Protein AF-A0A5N5STA7-F1 (afdb_monomer)

Structure (mmCIF, N/CA/C/O backbone):
data_AF-A0A5N5STA7-F1
#
_entry.id   AF-A0A5N5STA7-F1
#
loop_
_atom_site.group_PDB
_atom_site.id
_atom_site.type_symbol
_atom_site.label_atom_id
_atom_site.label_alt_id
_atom_site.label_comp_id
_atom_site.label_asym_id
_atom_site.label_entity_id
_atom_site.label_seq_id
_atom_site.pdbx_PDB_ins_code
_atom_site.Cartn_x
_atom_site.Cartn_y
_atom_site.Cartn_z
_atom_site.occupancy
_atom_site.B_iso_or_equiv
_atom_site.auth_seq_id
_atom_site.auth_comp_id
_atom_site.auth_asym_id
_atom_site.auth_atom_id
_atom_site.pdbx_PDB_model_num
ATOM 1 N N . GLU A 1 1 ? 12.040 34.850 -4.171 1.00 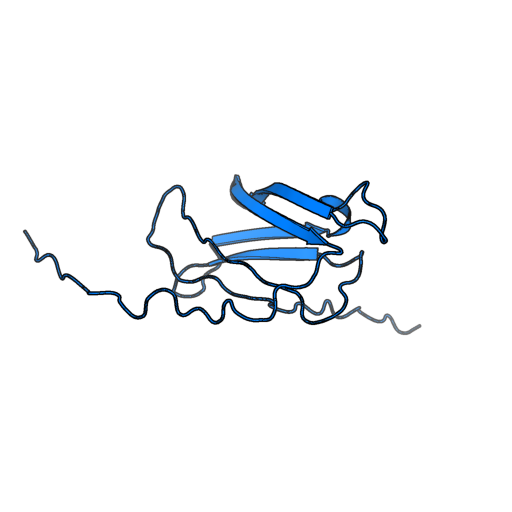35.75 1 GLU A N 1
ATOM 2 C CA . GLU A 1 1 ? 12.127 33.389 -3.965 1.00 35.75 1 GLU A CA 1
ATOM 3 C C . GLU A 1 1 ? 10.839 32.880 -3.330 1.00 35.75 1 GLU A C 1
ATOM 5 O O . GLU A 1 1 ? 10.691 32.894 -2.114 1.00 35.75 1 GLU A O 1
ATOM 10 N N . GLU A 1 2 ? 9.862 32.499 -4.153 1.00 30.30 2 GLU A N 1
ATOM 11 C CA . GLU A 1 2 ? 8.648 31.832 -3.675 1.00 30.30 2 GLU A CA 1
ATOM 12 C C . GLU A 1 2 ? 8.964 30.366 -3.377 1.00 30.30 2 GLU A C 1
ATOM 14 O O . GLU A 1 2 ? 9.299 29.580 -4.264 1.00 30.30 2 GLU A O 1
ATOM 19 N N . ARG A 1 3 ? 8.858 29.990 -2.101 1.00 35.91 3 ARG A N 1
ATOM 20 C CA . ARG A 1 3 ? 8.860 28.590 -1.682 1.00 35.91 3 ARG A CA 1
ATOM 21 C C . ARG A 1 3 ? 7.558 27.959 -2.163 1.00 35.91 3 ARG A C 1
ATOM 23 O O . ARG A 1 3 ? 6.533 28.059 -1.495 1.00 35.91 3 ARG A O 1
ATOM 30 N N . SER A 1 4 ? 7.607 27.289 -3.311 1.00 33.53 4 SER A N 1
ATOM 31 C CA . SER A 1 4 ? 6.575 26.336 -3.713 1.00 33.53 4 SER A CA 1
ATOM 32 C C . SER A 1 4 ? 6.537 25.213 -2.674 1.00 33.53 4 SER A C 1
ATOM 34 O O . SER A 1 4 ? 7.291 24.243 -2.751 1.00 33.53 4 SER A O 1
ATOM 36 N N . CYS A 1 5 ? 5.671 25.362 -1.672 1.00 36.44 5 CYS A N 1
ATOM 37 C CA . CYS A 1 5 ? 5.242 24.277 -0.805 1.00 36.44 5 CYS A CA 1
ATOM 38 C C . CYS A 1 5 ? 4.547 23.254 -1.710 1.00 36.44 5 CYS A C 1
ATOM 40 O O . CYS A 1 5 ? 3.396 23.441 -2.106 1.00 36.44 5 CYS A O 1
ATOM 42 N N . GLY A 1 6 ? 5.294 22.236 -2.144 1.00 37.28 6 GLY A N 1
ATOM 43 C CA . GLY A 1 6 ? 4.780 21.191 -3.015 1.00 37.28 6 GLY A CA 1
ATOM 44 C C . GLY A 1 6 ? 3.575 20.542 -2.347 1.00 37.28 6 GLY A C 1
ATOM 45 O O . GLY A 1 6 ? 3.719 19.841 -1.352 1.00 37.28 6 GLY A O 1
ATOM 46 N N . ARG A 1 7 ? 2.376 20.805 -2.871 1.00 44.59 7 ARG A N 1
ATOM 47 C CA . ARG A 1 7 ? 1.151 20.121 -2.458 1.00 44.59 7 ARG A CA 1
ATOM 48 C C . ARG A 1 7 ? 1.336 18.630 -2.721 1.00 44.59 7 ARG A C 1
ATOM 50 O O . ARG A 1 7 ? 1.226 18.187 -3.865 1.00 44.59 7 ARG A O 1
ATOM 57 N N . THR A 1 8 ? 1.595 17.854 -1.672 1.00 53.66 8 THR A N 1
ATOM 58 C CA . THR A 1 8 ? 1.527 16.394 -1.731 1.00 53.66 8 THR A CA 1
ATOM 59 C C . THR A 1 8 ? 0.093 16.020 -2.089 1.00 53.66 8 THR A C 1
ATOM 61 O O . THR A 1 8 ? -0.814 16.093 -1.262 1.00 53.66 8 THR A O 1
ATOM 64 N N . THR A 1 9 ? -0.144 15.710 -3.361 1.00 64.88 9 THR A N 1
ATOM 65 C CA . THR A 1 9 ? -1.476 15.348 -3.845 1.00 64.88 9 THR A CA 1
ATOM 66 C C . THR A 1 9 ? -1.691 13.876 -3.538 1.00 64.88 9 THR A C 1
ATOM 68 O O . THR A 1 9 ? -1.208 13.005 -4.257 1.00 64.88 9 THR A O 1
ATOM 71 N N . ILE A 1 10 ? -2.389 13.597 -2.441 1.00 66.88 10 ILE A N 1
ATOM 72 C CA . ILE A 1 10 ? -2.780 12.236 -2.073 1.00 66.88 10 ILE A CA 1
ATOM 73 C C . ILE A 1 10 ? -4.033 11.884 -2.875 1.00 66.88 10 ILE A C 1
ATOM 75 O O . ILE A 1 10 ? -5.088 12.496 -2.704 1.00 66.88 10 ILE A O 1
ATOM 79 N N . LYS A 1 11 ? -3.917 10.902 -3.772 1.00 76.81 11 LYS A N 1
ATOM 80 C CA . LYS A 1 11 ? -5.032 10.388 -4.572 1.00 76.81 11 LYS A CA 1
ATOM 81 C C . LYS A 1 11 ? -5.393 8.990 -4.088 1.00 76.81 11 LYS A C 1
ATOM 83 O O . LYS A 1 11 ? -4.592 8.069 -4.198 1.00 76.81 11 LYS A O 1
ATOM 88 N N . THR A 1 12 ? -6.617 8.813 -3.596 1.00 77.62 12 THR A N 1
ATOM 89 C CA . THR A 1 12 ? -7.132 7.477 -3.277 1.00 77.62 12 THR A CA 1
ATOM 90 C C . THR A 1 12 ? -7.383 6.705 -4.569 1.00 77.62 12 THR A C 1
ATOM 92 O O . THR A 1 12 ? -8.255 7.076 -5.354 1.00 77.62 12 THR A O 1
ATOM 95 N N . VAL A 1 13 ? -6.627 5.628 -4.780 1.00 79.75 13 VAL A N 1
ATOM 96 C CA . VAL A 1 13 ? -6.766 4.755 -5.959 1.00 79.75 13 VAL A CA 1
ATOM 97 C C . VAL A 1 13 ? -7.905 3.745 -5.770 1.00 79.75 13 VAL A C 1
ATOM 99 O O . VAL A 1 13 ? -8.602 3.410 -6.724 1.00 79.75 13 VAL A O 1
ATOM 102 N N . GLY A 1 14 ? -8.174 3.320 -4.532 1.00 85.44 14 GLY A N 1
ATOM 103 C CA . GLY A 1 14 ? -9.248 2.380 -4.239 1.00 85.44 14 GLY A CA 1
ATOM 104 C C . GLY A 1 14 ? -9.510 2.180 -2.751 1.00 85.44 14 GLY A C 1
ATOM 105 O O . GLY A 1 14 ? -8.818 2.732 -1.899 1.00 85.44 14 GLY A O 1
ATOM 106 N N . ARG A 1 15 ? -10.564 1.416 -2.450 1.00 90.19 15 ARG A N 1
ATOM 107 C CA . ARG A 1 15 ? -10.930 0.960 -1.104 1.00 90.19 15 ARG A CA 1
ATOM 108 C C . ARG A 1 15 ? -11.398 -0.488 -1.185 1.00 90.19 15 ARG A C 1
ATOM 110 O O . ARG A 1 15 ? -12.112 -0.843 -2.125 1.00 90.19 15 ARG A O 1
ATOM 117 N N . SER A 1 16 ? -10.992 -1.308 -0.222 1.00 89.88 16 SER A N 1
ATOM 118 C CA . SER A 1 16 ? -11.479 -2.681 -0.096 1.00 89.88 16 SER A CA 1
ATOM 119 C C . SER A 1 16 ? -12.908 -2.685 0.456 1.00 89.88 16 SER A C 1
ATOM 121 O O . SER A 1 16 ? -13.469 -1.648 0.833 1.00 89.88 16 SER A O 1
ATOM 123 N N . ARG A 1 17 ? -13.535 -3.861 0.474 1.00 89.38 17 ARG A N 1
ATOM 124 C CA . ARG A 1 17 ? -14.794 -4.050 1.198 1.00 89.38 17 ARG A CA 1
ATOM 125 C C . ARG A 1 17 ? -14.520 -4.176 2.689 1.00 89.38 17 ARG A C 1
ATOM 127 O O . ARG A 1 17 ? -13.417 -4.525 3.098 1.00 89.38 17 ARG A O 1
ATOM 134 N N . LEU A 1 18 ? -15.557 -3.950 3.490 1.00 89.38 18 LEU A N 1
ATOM 135 C CA . LEU A 1 18 ? -15.505 -4.305 4.901 1.00 89.38 18 LEU A CA 1
ATOM 136 C C . LEU A 1 18 ? -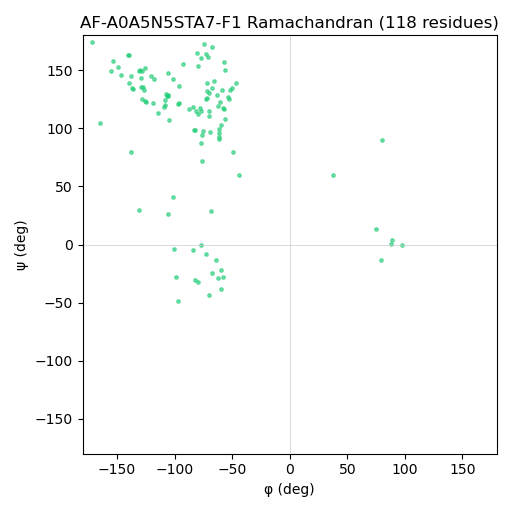15.354 -5.819 5.031 1.00 89.38 18 LEU A C 1
ATOM 138 O O . LEU A 1 18 ? -16.121 -6.584 4.445 1.00 89.38 18 LEU A O 1
ATOM 142 N N . VAL A 1 19 ? -14.362 -6.215 5.813 1.00 88.19 19 VAL A N 1
ATOM 143 C CA . VAL A 1 19 ? -14.095 -7.600 6.186 1.00 88.19 19 VAL A CA 1
ATOM 144 C C . VAL A 1 19 ? -14.517 -7.804 7.642 1.00 88.19 19 VAL A C 1
ATOM 146 O O . VAL A 1 19 ? -14.441 -6.857 8.432 1.00 88.19 19 VAL A O 1
ATOM 149 N N . PRO A 1 20 ? -14.988 -9.003 8.024 1.00 87.25 20 PRO A N 1
ATOM 150 C CA . PRO A 1 20 ? -15.228 -9.327 9.424 1.00 87.25 20 PRO A CA 1
ATOM 151 C C . PRO A 1 20 ? -13.965 -9.127 10.266 1.00 87.25 20 PRO A C 1
ATOM 153 O O . PRO A 1 20 ? -12.848 -9.299 9.776 1.00 87.25 20 PRO A O 1
ATOM 156 N N . SER A 1 21 ? -14.146 -8.794 11.544 1.00 85.06 21 SER A N 1
ATOM 157 C CA . SER A 1 21 ? -13.024 -8.716 12.479 1.00 85.06 21 SER A CA 1
ATOM 158 C C . SER A 1 21 ? -12.343 -10.086 12.578 1.00 85.06 21 SER A C 1
ATOM 160 O O . SER A 1 21 ? -12.992 -11.089 12.870 1.00 85.06 21 SER A O 1
ATOM 162 N N . SER A 1 22 ? -11.048 -10.118 12.278 1.00 87.75 22 SER A N 1
ATOM 163 C CA . SER A 1 22 ? -10.198 -11.307 12.273 1.00 87.75 22 SER A CA 1
ATOM 164 C C . SER A 1 22 ? -8.776 -10.896 12.642 1.00 87.75 22 SER A C 1
ATOM 166 O O . SER A 1 22 ? -8.369 -9.767 12.372 1.00 87.75 22 SER A O 1
ATOM 168 N N . VAL A 1 23 ? -8.011 -11.823 13.220 1.00 84.88 23 VAL A N 1
ATOM 169 C CA . VAL A 1 23 ? -6.571 -11.650 13.481 1.00 84.88 23 VAL A CA 1
ATOM 170 C C . VAL A 1 23 ? -5.744 -11.604 12.192 1.00 84.88 23 VAL A C 1
ATOM 172 O O . VAL A 1 23 ? -4.670 -11.017 12.171 1.00 84.88 23 VAL A O 1
ATOM 175 N N . CYS A 1 24 ? -6.254 -12.199 11.111 1.00 87.62 24 CYS A N 1
ATOM 176 C CA . CYS A 1 24 ? -5.634 -12.207 9.789 1.00 87.62 24 CYS A CA 1
ATOM 177 C C . CYS A 1 24 ? -6.729 -11.979 8.729 1.00 87.62 24 CYS A C 1
ATOM 179 O O . CYS A 1 24 ? -7.288 -12.938 8.190 1.00 87.62 24 CYS A O 1
ATOM 181 N N . PRO A 1 25 ? -7.156 -10.723 8.509 1.00 88.56 25 PRO A N 1
ATOM 182 C CA . PRO A 1 25 ? -8.173 -10.408 7.515 1.00 88.56 25 PRO A CA 1
ATOM 183 C C . PRO A 1 25 ? -7.626 -10.563 6.091 1.00 88.56 25 PRO A C 1
ATOM 185 O O . PRO A 1 25 ? -6.519 -10.125 5.786 1.00 88.56 25 PRO A O 1
ATOM 188 N N . ILE A 1 26 ? -8.443 -11.126 5.201 1.00 88.50 26 ILE A N 1
ATOM 189 C CA . ILE A 1 26 ? -8.129 -11.279 3.776 1.00 88.50 26 ILE A CA 1
ATOM 190 C C . ILE A 1 26 ? -8.992 -10.294 2.984 1.00 88.50 26 ILE A C 1
ATOM 192 O O . ILE A 1 26 ? -10.220 -10.348 3.052 1.00 88.50 26 ILE A O 1
ATOM 196 N N . PHE A 1 27 ? -8.354 -9.383 2.245 1.00 84.56 27 PHE A N 1
ATOM 197 C CA . PHE A 1 27 ? -9.050 -8.327 1.495 1.00 84.56 27 PHE A CA 1
ATOM 198 C C . PHE A 1 27 ? -9.250 -8.639 0.003 1.00 84.56 27 PHE A C 1
ATOM 200 O O . PHE A 1 27 ? -10.205 -8.123 -0.574 1.00 84.56 27 PHE A O 1
ATOM 207 N N . GLU A 1 28 ? -8.370 -9.452 -0.604 1.00 80.94 28 GLU A N 1
ATOM 208 C CA . GLU A 1 28 ? -8.422 -9.907 -2.013 1.00 80.94 28 GLU A CA 1
ATOM 209 C C . GLU A 1 28 ? -8.916 -8.845 -3.012 1.00 80.94 28 GLU A C 1
ATOM 211 O O . GLU A 1 28 ? -9.922 -8.993 -3.713 1.00 80.94 28 GLU A O 1
ATOM 216 N N . CYS A 1 29 ? -8.198 -7.730 -3.070 1.00 83.44 29 CYS A N 1
ATOM 217 C CA . CYS A 1 29 ? -8.548 -6.582 -3.891 1.00 83.44 29 CYS A CA 1
ATOM 218 C C . CYS A 1 29 ? -7.363 -6.119 -4.732 1.00 83.44 29 CYS A C 1
ATOM 220 O O . CYS A 1 29 ? -6.208 -6.259 -4.345 1.00 83.44 29 CYS A O 1
ATOM 222 N N . GLU A 1 30 ? -7.688 -5.555 -5.887 1.00 85.69 30 GLU A N 1
ATOM 223 C CA . GLU A 1 30 ? -6.736 -5.176 -6.920 1.00 85.69 30 GLU A CA 1
ATOM 224 C C . GLU A 1 30 ? -7.136 -3.798 -7.444 1.00 85.69 30 GLU A C 1
ATOM 226 O O . GLU A 1 30 ? -8.323 -3.534 -7.680 1.00 85.69 30 GLU A O 1
ATOM 231 N N . TRP A 1 31 ? -6.155 -2.913 -7.594 1.00 85.56 31 TRP A N 1
ATOM 232 C CA . TRP A 1 31 ? -6.369 -1.560 -8.087 1.00 85.56 31 TRP A CA 1
ATOM 233 C C . TRP A 1 31 ? -5.269 -1.182 -9.063 1.00 85.56 31 TRP A C 1
ATOM 235 O O . TRP A 1 31 ? -4.110 -1.527 -8.862 1.00 85.56 31 TRP A O 1
ATOM 245 N N . ALA A 1 32 ? -5.643 -0.412 -10.078 1.00 83.94 32 ALA A N 1
ATOM 246 C CA . ALA A 1 32 ? -4.716 0.139 -11.048 1.00 83.94 32 ALA A CA 1
ATOM 247 C C . ALA A 1 32 ? -4.741 1.666 -10.987 1.00 83.94 32 ALA A C 1
ATOM 249 O O . ALA A 1 32 ? -5.798 2.288 -10.821 1.00 83.94 32 ALA A O 1
ATOM 250 N N . ALA A 1 33 ? -3.575 2.285 -11.144 1.00 77.19 33 ALA A N 1
ATOM 251 C CA . ALA A 1 33 ? -3.499 3.719 -11.350 1.00 77.19 33 ALA A CA 1
ATOM 252 C C . ALA A 1 33 ? -3.995 4.054 -12.764 1.00 77.19 33 ALA A C 1
ATOM 254 O O . ALA A 1 33 ? -3.512 3.513 -13.751 1.00 77.19 33 ALA A O 1
ATOM 255 N N . ALA A 1 34 ? -4.963 4.965 -12.868 1.00 65.88 34 ALA A N 1
ATOM 256 C CA . ALA A 1 34 ? -5.526 5.382 -14.158 1.00 65.88 34 ALA A CA 1
ATOM 257 C C . ALA A 1 34 ? -4.588 6.279 -14.993 1.00 65.88 34 ALA A C 1
ATOM 259 O O . ALA A 1 34 ? -4.925 6.639 -16.115 1.00 65.88 34 ALA A O 1
ATOM 260 N N . SER A 1 35 ? -3.466 6.710 -14.422 1.00 72.00 35 SER A N 1
ATOM 261 C CA . SER A 1 35 ? -2.502 7.623 -15.035 1.00 72.00 35 SER A CA 1
ATOM 262 C C . SER A 1 35 ? -1.089 7.172 -14.704 1.00 72.00 35 SER A C 1
ATOM 264 O O . SER A 1 35 ? -0.893 6.439 -13.733 1.00 72.00 35 SER A O 1
ATOM 266 N N . GLU A 1 36 ? -0.116 7.683 -15.455 1.00 75.69 36 GLU A N 1
ATOM 267 C CA . GLU A 1 36 ? 1.299 7.494 -15.149 1.00 75.69 36 GLU A CA 1
ATOM 268 C C . GLU A 1 36 ? 1.598 7.851 -13.688 1.00 75.69 36 GLU A C 1
ATOM 270 O O . GLU A 1 36 ? 1.134 8.867 -13.156 1.00 75.69 36 GLU A O 1
ATOM 275 N N . VAL A 1 37 ? 2.363 6.982 -13.033 1.00 80.06 37 VAL A N 1
ATOM 276 C CA . VAL A 1 37 ? 2.775 7.153 -11.644 1.00 80.06 37 VAL A CA 1
ATOM 277 C C . VAL A 1 37 ? 4.248 7.537 -11.625 1.00 80.06 37 VAL A C 1
ATOM 279 O O . VAL A 1 37 ? 5.088 6.876 -12.229 1.00 80.06 37 VAL A O 1
ATOM 282 N N . SER A 1 38 ? 4.573 8.627 -10.931 1.00 84.00 38 SER A N 1
ATOM 283 C CA . SER A 1 38 ? 5.960 9.068 -10.775 1.00 84.00 38 SER A CA 1
ATOM 284 C C . SER A 1 38 ? 6.767 8.058 -9.958 1.00 84.00 38 SER A C 1
ATOM 286 O O . SER A 1 38 ? 6.299 7.596 -8.921 1.00 84.00 38 SER A O 1
ATOM 288 N N . ALA A 1 39 ? 8.023 7.805 -10.337 1.00 80.50 39 ALA A N 1
ATOM 289 C CA . ALA A 1 39 ? 8.947 6.979 -9.549 1.00 80.50 39 ALA A CA 1
ATOM 290 C C . ALA A 1 39 ? 9.195 7.531 -8.127 1.00 80.50 39 ALA A C 1
ATOM 292 O O . ALA A 1 39 ? 9.573 6.792 -7.222 1.00 80.50 39 ALA A O 1
ATOM 293 N N . LYS A 1 40 ? 8.955 8.835 -7.916 1.00 85.25 40 LYS A N 1
ATOM 294 C CA . LYS A 1 40 ? 9.033 9.493 -6.600 1.00 85.25 40 LYS A CA 1
ATOM 295 C C . LYS A 1 40 ? 7.752 9.345 -5.769 1.00 85.25 40 LYS A C 1
ATOM 297 O O . LYS A 1 40 ? 7.707 9.841 -4.646 1.00 85.25 40 LYS A O 1
ATOM 302 N N . ALA A 1 41 ? 6.697 8.746 -6.321 1.00 87.19 41 ALA A N 1
ATOM 303 C CA . ALA A 1 41 ? 5.447 8.556 -5.604 1.00 87.19 41 ALA A CA 1
ATOM 304 C C . ALA A 1 41 ? 5.575 7.467 -4.530 1.00 87.19 41 ALA A C 1
ATOM 306 O O . ALA A 1 41 ? 6.517 6.669 -4.504 1.00 87.19 41 ALA A O 1
ATOM 307 N N . GLN A 1 42 ? 4.603 7.460 -3.625 1.00 90.94 42 GLN A N 1
ATOM 308 C CA . GLN A 1 42 ? 4.508 6.507 -2.530 1.00 90.94 42 GLN A CA 1
ATOM 309 C C . GLN A 1 42 ? 3.110 5.891 -2.526 1.00 90.94 42 GLN A C 1
ATOM 311 O O . GLN A 1 42 ? 2.122 6.571 -2.816 1.00 90.94 42 GLN A O 1
ATOM 316 N N . ILE A 1 43 ? 3.031 4.609 -2.189 1.00 90.44 43 ILE A N 1
ATOM 317 C CA . ILE A 1 43 ? 1.784 3.907 -1.915 1.00 90.44 43 ILE A CA 1
ATOM 318 C C . ILE A 1 43 ? 1.472 4.101 -0.438 1.00 90.44 43 ILE A C 1
ATOM 320 O O . ILE A 1 43 ? 2.219 3.642 0.422 1.00 90.44 43 ILE A O 1
ATOM 324 N N . VAL A 1 44 ? 0.359 4.767 -0.149 1.00 92.38 44 VAL A N 1
ATOM 325 C CA . VAL A 1 44 ? -0.146 4.908 1.218 1.00 92.38 44 VAL A CA 1
ATOM 326 C C . VAL A 1 44 ? -1.209 3.842 1.445 1.00 92.38 44 VAL A C 1
ATOM 328 O O . VAL A 1 44 ? -2.212 3.804 0.729 1.00 92.38 44 VAL A O 1
ATOM 331 N N . LEU A 1 45 ? -0.989 2.980 2.434 1.00 92.19 45 LEU A N 1
ATOM 332 C CA . LEU A 1 45 ? -1.952 1.971 2.863 1.00 92.19 45 LEU A CA 1
ATOM 333 C C . LEU A 1 45 ? -2.526 2.395 4.210 1.00 92.19 45 LEU A C 1
ATOM 335 O O . LEU A 1 45 ? -1.783 2.698 5.139 1.00 92.19 45 LEU A O 1
ATOM 339 N N . GLU A 1 46 ? -3.850 2.392 4.314 1.00 92.94 46 GLU A N 1
ATOM 340 C CA . GLU A 1 46 ? -4.567 2.714 5.543 1.00 92.94 46 GLU A CA 1
ATOM 341 C C . GLU A 1 46 ? -5.568 1.605 5.859 1.00 92.94 46 GLU A C 1
ATOM 343 O O . GLU A 1 46 ? -6.444 1.285 5.051 1.00 92.94 46 GLU A O 1
ATOM 348 N N . VAL A 1 47 ? -5.473 1.054 7.065 1.00 91.25 47 VAL A N 1
ATOM 349 C CA . VAL A 1 47 ? -6.476 0.158 7.632 1.00 91.25 47 VAL A CA 1
ATOM 350 C C . VAL A 1 47 ? -7.392 0.994 8.508 1.00 91.25 47 VAL A C 1
ATOM 352 O O . VAL A 1 47 ? -6.944 1.653 9.447 1.00 91.25 47 VAL A O 1
ATOM 355 N N . ARG A 1 48 ? -8.686 0.979 8.192 1.00 92.62 48 ARG A N 1
ATOM 356 C CA . ARG A 1 48 ? -9.697 1.773 8.890 1.00 92.62 48 ARG A CA 1
ATOM 357 C C . ARG A 1 48 ? -10.846 0.907 9.391 1.00 92.62 48 ARG A C 1
ATOM 359 O O . ARG A 1 48 ? -11.175 -0.111 8.783 1.00 92.62 48 ARG A O 1
ATOM 366 N N . THR A 1 49 ? -11.486 1.343 10.471 1.00 90.81 49 THR A N 1
ATOM 367 C CA . THR A 1 49 ? -12.753 0.776 10.950 1.00 90.81 49 THR A CA 1
ATOM 368 C C . THR A 1 49 ? -13.893 1.069 9.962 1.00 90.81 49 THR A C 1
ATOM 370 O O . THR A 1 49 ? -13.767 1.896 9.053 1.00 90.81 49 THR A O 1
ATOM 373 N N . SER A 1 50 ? -15.058 0.441 10.155 1.00 89.94 50 SER A N 1
ATOM 374 C CA . SER A 1 50 ? -16.269 0.769 9.384 1.00 89.94 50 SER A CA 1
ATOM 375 C C . SER A 1 50 ? -16.743 2.214 9.595 1.00 89.94 50 SER A C 1
ATOM 377 O O . SER A 1 50 ? -17.295 2.815 8.670 1.00 89.94 50 SER A O 1
ATOM 379 N N . SER A 1 51 ? -16.469 2.794 10.768 1.00 92.38 51 SER A N 1
ATOM 380 C CA . SER A 1 51 ? -16.664 4.214 11.092 1.00 92.38 51 SER A CA 1
ATOM 381 C C . SER A 1 51 ? -15.586 5.136 10.508 1.00 92.38 51 SER A C 1
ATOM 383 O O . SER A 1 51 ? -15.722 6.351 10.607 1.00 92.38 51 SER A O 1
ATOM 385 N N . ARG A 1 52 ? -14.597 4.580 9.789 1.00 88.75 52 ARG A N 1
ATOM 386 C CA . ARG A 1 52 ? -13.468 5.260 9.124 1.00 88.75 52 ARG A CA 1
ATOM 387 C C . ARG A 1 52 ? -12.354 5.742 10.051 1.00 88.75 52 ARG A C 1
ATOM 389 O O . ARG A 1 52 ? -11.477 6.478 9.590 1.00 88.75 52 ARG A O 1
ATOM 396 N N . ASP A 1 53 ? -12.339 5.296 11.296 1.00 92.38 53 ASP A N 1
ATOM 397 C CA . ASP A 1 53 ? -11.242 5.575 12.220 1.00 92.38 53 ASP A CA 1
ATOM 398 C C . ASP A 1 53 ? -9.985 4.846 11.747 1.00 92.38 53 ASP A C 1
ATOM 400 O O . ASP A 1 53 ? -10.055 3.685 11.339 1.00 92.38 53 ASP A O 1
ATOM 404 N N . LEU A 1 54 ? -8.847 5.539 11.749 1.00 91.69 54 LEU A N 1
ATOM 405 C CA . LEU A 1 54 ? -7.569 4.957 11.351 1.00 91.69 54 LEU A CA 1
ATOM 406 C C . LEU A 1 54 ? -7.081 4.000 12.440 1.00 91.69 54 LEU A C 1
ATOM 408 O O . LEU A 1 54 ? -6.965 4.390 13.597 1.00 91.69 54 LEU A O 1
ATOM 412 N N . ILE A 1 55 ? -6.806 2.757 12.054 1.00 91.19 55 ILE A N 1
ATOM 413 C CA . ILE A 1 55 ? -6.270 1.717 12.940 1.00 91.19 55 ILE A CA 1
ATOM 414 C C . ILE A 1 55 ? -4.756 1.631 12.772 1.00 91.19 55 ILE A C 1
ATOM 416 O O . ILE A 1 55 ? -4.025 1.595 13.754 1.00 91.19 55 ILE A O 1
ATOM 420 N N . ALA A 1 56 ? -4.301 1.574 11.521 1.00 91.50 56 ALA A N 1
ATOM 421 C CA . ALA A 1 56 ? -2.896 1.436 11.175 1.00 91.50 56 ALA A CA 1
ATOM 422 C C . ALA A 1 56 ? -2.648 1.994 9.770 1.00 91.50 56 ALA A C 1
ATOM 424 O O . ALA A 1 56 ? -3.523 1.912 8.901 1.00 91.50 56 ALA A O 1
ATOM 425 N N . SER A 1 57 ? -1.456 2.527 9.534 1.00 93.94 57 SER A N 1
ATOM 426 C CA . SER A 1 57 ? -1.041 3.041 8.228 1.00 93.94 57 SER A CA 1
ATOM 427 C C . SER A 1 57 ? 0.407 2.709 7.917 1.00 93.94 57 SER A C 1
ATOM 429 O O . SER A 1 57 ? 1.185 2.356 8.798 1.00 93.94 57 SER A O 1
ATOM 431 N N . THR A 1 58 ? 0.767 2.812 6.644 1.00 94.25 58 THR A N 1
ATOM 432 C CA . THR A 1 58 ? 2.159 2.844 6.196 1.00 94.25 58 THR A CA 1
ATOM 433 C C . THR A 1 58 ? 2.259 3.596 4.874 1.00 94.25 58 THR A C 1
ATOM 435 O O . THR A 1 58 ? 1.274 3.713 4.137 1.00 94.25 58 THR A O 1
ATOM 438 N N . SER A 1 59 ? 3.452 4.099 4.568 1.00 93.88 59 SER A N 1
ATOM 439 C CA . SER A 1 59 ? 3.774 4.702 3.276 1.00 93.88 59 SER A CA 1
ATOM 440 C C . SER A 1 59 ? 4.984 3.997 2.683 1.00 93.88 59 SER A C 1
ATOM 442 O O . SER A 1 59 ? 6.049 3.962 3.297 1.00 93.88 59 SER A O 1
ATOM 444 N N . VAL A 1 60 ? 4.822 3.445 1.483 1.00 91.44 60 VAL A N 1
ATOM 445 C CA . VAL A 1 60 ? 5.857 2.681 0.787 1.00 91.44 60 VAL A CA 1
ATOM 446 C C . VAL A 1 60 ? 6.274 3.422 -0.481 1.00 91.44 60 VAL A C 1
ATOM 448 O O . VAL A 1 60 ? 5.474 3.542 -1.411 1.00 91.44 60 VAL A O 1
ATOM 451 N N . PRO A 1 61 ? 7.510 3.933 -0.568 1.00 91.56 61 PRO A N 1
ATOM 452 C CA . PRO A 1 61 ? 8.039 4.497 -1.802 1.00 91.56 61 PRO A CA 1
ATOM 453 C C . PRO A 1 61 ? 8.034 3.478 -2.945 1.00 91.56 61 PRO A C 1
ATOM 455 O O . PRO A 1 61 ? 8.528 2.365 -2.791 1.00 91.56 61 PRO A O 1
ATOM 458 N N . ILE A 1 62 ? 7.549 3.880 -4.122 1.00 87.56 62 ILE A N 1
ATOM 459 C CA . ILE A 1 62 ? 7.512 3.001 -5.304 1.00 87.56 62 ILE A CA 1
ATOM 460 C C . ILE A 1 62 ? 8.915 2.529 -5.686 1.00 87.56 62 ILE A C 1
ATOM 462 O O . ILE A 1 62 ? 9.107 1.359 -6.002 1.00 87.56 62 ILE A O 1
ATOM 466 N N . VAL A 1 63 ? 9.909 3.413 -5.571 1.00 88.19 63 VAL A N 1
ATOM 467 C CA . VAL A 1 63 ? 11.319 3.077 -5.814 1.00 88.19 63 VAL A CA 1
ATOM 468 C C . VAL A 1 63 ? 11.835 1.935 -4.930 1.00 88.19 63 VAL A C 1
ATOM 470 O O . VAL A 1 63 ? 12.741 1.228 -5.345 1.00 88.19 63 VAL A O 1
ATOM 473 N N . GLN A 1 64 ? 11.274 1.733 -3.732 1.00 87.94 64 GLN A N 1
ATOM 474 C CA . GLN A 1 64 ? 11.665 0.622 -2.857 1.00 87.94 64 GLN A CA 1
ATOM 475 C C . GLN A 1 64 ? 11.008 -0.696 -3.272 1.00 87.94 64 GLN A C 1
ATOM 477 O O . GLN A 1 64 ? 11.616 -1.746 -3.102 1.00 87.94 64 GLN A O 1
ATOM 482 N N . LEU A 1 65 ? 9.788 -0.644 -3.813 1.00 85.12 65 LEU A N 1
ATOM 483 C CA . LEU A 1 65 ? 9.069 -1.835 -4.269 1.00 85.12 65 LEU A CA 1
ATOM 484 C C . LEU A 1 65 ? 9.706 -2.432 -5.519 1.00 85.12 65 LEU A C 1
ATOM 486 O O . LEU A 1 65 ? 9.889 -3.639 -5.586 1.00 85.12 65 LEU A O 1
ATOM 490 N N . PHE A 1 66 ? 10.081 -1.581 -6.471 1.00 84.81 66 PHE A N 1
ATOM 491 C CA . PHE A 1 66 ? 10.638 -2.001 -7.758 1.00 84.81 66 PHE A CA 1
ATOM 492 C C . PHE A 1 66 ? 12.148 -1.754 -7.852 1.00 84.81 66 PHE A C 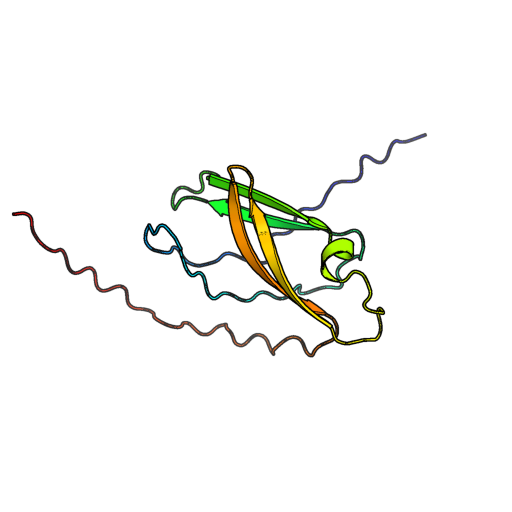1
ATOM 494 O O . PHE A 1 66 ? 12.689 -1.552 -8.938 1.00 84.81 66 PHE A O 1
ATOM 501 N N . HIS A 1 67 ? 12.847 -1.731 -6.714 1.00 81.62 67 HIS A N 1
ATOM 502 C CA . HIS A 1 67 ? 14.292 -1.543 -6.709 1.00 81.62 67 HIS A CA 1
ATOM 503 C C . HIS A 1 67 ? 14.979 -2.694 -7.460 1.00 81.62 67 HIS A C 1
ATOM 505 O O . HIS A 1 67 ? 14.882 -3.846 -7.045 1.00 81.62 67 HIS A O 1
ATOM 511 N N . GLY A 1 68 ? 15.702 -2.371 -8.534 1.00 73.25 68 GLY A N 1
ATOM 512 C CA . GLY A 1 68 ? 16.410 -3.353 -9.361 1.00 73.25 68 GLY A CA 1
ATOM 513 C C . GLY A 1 68 ? 15.667 -3.797 -10.623 1.00 73.25 68 GLY A C 1
ATOM 514 O O . GLY A 1 68 ? 16.239 -4.571 -11.379 1.00 73.25 68 GLY A O 1
ATOM 515 N N . PHE A 1 69 ? 14.457 -3.290 -10.873 1.00 70.44 69 PHE A N 1
ATOM 516 C CA . PHE A 1 69 ? 13.769 -3.452 -12.156 1.00 70.44 69 PHE A CA 1
ATOM 517 C C . PHE A 1 69 ? 14.006 -2.225 -13.043 1.00 70.44 69 PHE A C 1
ATOM 519 O O . PHE A 1 69 ? 13.944 -1.083 -12.569 1.00 70.44 69 PHE A O 1
ATOM 526 N N . GLU A 1 70 ? 14.280 -2.444 -14.330 1.00 67.19 70 GLU A N 1
ATOM 527 C CA . GLU A 1 70 ? 14.393 -1.355 -15.299 1.00 67.19 70 GLU A CA 1
ATOM 528 C C . GLU A 1 70 ? 13.008 -0.870 -15.753 1.00 67.19 70 GLU A C 1
ATOM 530 O O . GLU A 1 70 ? 12.023 -1.602 -15.742 1.00 67.19 70 GLU A O 1
ATOM 535 N N . LYS A 1 71 ? 12.912 0.400 -16.168 1.00 64.38 71 LYS A N 1
ATOM 536 C CA . LYS A 1 71 ? 11.633 1.043 -16.538 1.00 64.38 71 LYS A CA 1
ATOM 537 C C . LYS A 1 71 ? 10.961 0.405 -17.769 1.00 64.38 71 LYS A C 1
ATOM 539 O O . LYS A 1 71 ? 9.802 0.702 -18.043 1.00 64.38 71 LYS A O 1
ATOM 544 N N . GLU A 1 72 ? 11.683 -0.420 -18.514 1.00 62.19 72 GLU A N 1
ATOM 545 C CA . GLU A 1 72 ? 11.209 -1.089 -19.730 1.00 62.19 72 GLU A CA 1
ATOM 546 C C . GLU A 1 72 ? 10.816 -2.555 -19.487 1.00 62.19 72 GLU A C 1
ATOM 548 O O . GLU A 1 72 ? 10.293 -3.201 -20.392 1.00 62.19 72 GLU A O 1
ATOM 553 N N . GLU A 1 73 ? 11.011 -3.068 -18.269 1.00 70.56 73 GLU A N 1
ATOM 554 C CA . GLU A 1 73 ? 10.700 -4.450 -17.911 1.00 70.56 73 GLU A CA 1
ATOM 555 C C . GLU A 1 73 ? 9.375 -4.551 -17.148 1.00 70.56 73 GLU A C 1
ATOM 557 O O . GLU A 1 73 ? 9.035 -3.710 -16.311 1.00 70.56 73 GLU A O 1
ATOM 562 N N . GLU A 1 74 ? 8.615 -5.610 -17.429 1.00 78.94 74 GLU A N 1
ATOM 563 C CA . GLU A 1 74 ? 7.487 -5.996 -16.590 1.00 78.94 74 GLU A CA 1
ATOM 564 C C . GLU A 1 74 ? 8.015 -6.533 -15.255 1.00 78.94 74 GLU A C 1
ATOM 566 O O . GLU A 1 74 ? 8.898 -7.390 -15.217 1.00 78.94 74 GLU A O 1
ATOM 571 N N . ALA A 1 75 ? 7.468 -6.030 -14.152 1.00 80.88 75 ALA A N 1
ATOM 572 C CA . ALA A 1 75 ? 7.868 -6.422 -12.809 1.00 80.88 75 ALA A CA 1
ATOM 573 C C . ALA A 1 75 ? 6.638 -6.807 -11.994 1.00 80.88 75 ALA A C 1
ATOM 575 O O . ALA A 1 75 ? 5.651 -6.075 -12.000 1.00 80.88 75 ALA A O 1
ATOM 576 N N . ASP A 1 76 ? 6.722 -7.912 -11.257 1.00 85.38 76 ASP A N 1
ATOM 577 C CA . ASP A 1 76 ? 5.733 -8.334 -10.264 1.00 85.38 76 ASP A CA 1
ATOM 578 C C . ASP A 1 76 ? 6.457 -8.561 -8.936 1.00 85.38 76 ASP A C 1
ATOM 580 O O . ASP A 1 76 ? 7.440 -9.304 -8.865 1.00 85.38 76 ASP A O 1
ATOM 584 N N . VAL A 1 77 ? 6.010 -7.869 -7.890 1.00 86.88 77 VAL A N 1
ATOM 585 C CA . VAL A 1 77 ? 6.599 -7.950 -6.556 1.00 86.88 77 VAL A CA 1
ATOM 586 C C . VAL A 1 77 ? 5.537 -8.281 -5.524 1.00 86.88 77 VAL A C 1
ATOM 588 O O . VAL A 1 77 ? 4.483 -7.651 -5.456 1.00 86.88 77 VAL A O 1
ATOM 591 N N . GLU A 1 78 ? 5.852 -9.242 -4.663 1.00 90.19 78 GLU A N 1
ATOM 592 C CA . GLU A 1 78 ? 5.063 -9.601 -3.491 1.00 90.19 78 GLU A CA 1
ATOM 593 C C . GLU A 1 78 ? 5.914 -9.375 -2.239 1.00 90.19 78 GLU A C 1
ATOM 595 O O . GLU A 1 78 ? 6.999 -9.942 -2.110 1.00 90.19 78 GLU A O 1
ATOM 600 N N . ASN A 1 79 ? 5.444 -8.533 -1.316 1.00 87.94 79 ASN A N 1
ATOM 601 C CA . ASN A 1 79 ? 6.197 -8.222 -0.105 1.00 87.94 79 ASN A CA 1
ATOM 602 C C . ASN A 1 79 ? 5.292 -7.974 1.109 1.00 87.94 79 ASN A C 1
ATOM 604 O O . ASN A 1 79 ? 4.203 -7.407 0.995 1.00 87.94 79 ASN A O 1
ATOM 608 N N . TRP A 1 80 ? 5.769 -8.368 2.289 1.00 92.62 80 TRP A N 1
ATOM 609 C CA . TRP A 1 80 ? 5.135 -8.039 3.562 1.00 92.62 80 TRP A CA 1
ATOM 610 C C . TRP A 1 80 ? 5.591 -6.659 4.019 1.00 92.62 80 TRP A C 1
ATOM 612 O O . TRP A 1 80 ? 6.769 -6.424 4.278 1.00 92.62 80 TRP A O 1
ATOM 622 N N . VAL A 1 81 ? 4.639 -5.741 4.147 1.00 92.69 81 VAL A N 1
ATOM 623 C CA . VAL A 1 81 ? 4.895 -4.370 4.580 1.00 92.69 81 VAL A CA 1
ATOM 624 C C . VAL A 1 81 ? 4.416 -4.198 6.011 1.00 92.69 81 VAL A C 1
ATOM 626 O O . VAL A 1 81 ? 3.261 -4.483 6.331 1.00 92.69 81 VAL A O 1
ATOM 629 N N . SER A 1 82 ? 5.296 -3.694 6.871 1.00 94.25 82 SER A N 1
ATOM 630 C CA . SER A 1 82 ? 4.941 -3.341 8.242 1.00 94.25 82 SER A CA 1
ATOM 631 C C . SER A 1 82 ? 4.075 -2.082 8.279 1.00 94.25 82 SER A C 1
ATOM 633 O O . SER A 1 82 ? 4.388 -1.060 7.662 1.00 94.25 82 SER A O 1
ATOM 635 N N . LEU A 1 83 ? 2.987 -2.169 9.035 1.00 92.25 83 LEU A N 1
ATOM 636 C CA . LEU A 1 83 ? 2.127 -1.058 9.396 1.00 92.25 83 LEU A CA 1
ATOM 637 C C . LEU A 1 83 ? 2.575 -0.465 10.733 1.00 92.25 83 LEU A C 1
ATOM 639 O O . LEU A 1 83 ? 3.153 -1.147 11.587 1.00 92.25 83 LEU A O 1
ATOM 643 N N . GLU A 1 84 ? 2.251 0.805 10.943 1.00 90.12 84 GLU A N 1
ATOM 644 C CA . GLU A 1 84 ? 2.298 1.417 12.266 1.00 90.12 84 GLU A CA 1
ATOM 645 C C . GLU A 1 84 ? 1.512 0.555 13.268 1.00 90.12 84 GLU A C 1
ATOM 647 O O . GLU A 1 84 ? 0.411 0.085 12.980 1.00 90.12 84 GLU A O 1
ATOM 652 N N . GLY A 1 85 ? 2.100 0.299 14.439 1.00 83.38 85 GLY A N 1
ATOM 653 C CA . GLY A 1 85 ? 1.512 -0.588 15.449 1.00 83.38 85 GLY A CA 1
ATOM 654 C C . GLY A 1 85 ? 1.888 -2.071 15.324 1.00 83.38 85 GLY A C 1
ATOM 655 O O . GLY A 1 85 ? 1.408 -2.877 16.115 1.00 83.38 85 GLY A O 1
ATOM 656 N N . GLY A 1 86 ? 2.765 -2.445 14.384 1.00 85.56 86 GLY A N 1
ATOM 657 C CA . GLY A 1 86 ? 3.391 -3.776 14.338 1.00 85.56 86 GLY A CA 1
ATOM 658 C C . GLY A 1 86 ? 2.608 -4.847 13.576 1.00 85.56 86 GLY A C 1
ATOM 659 O O . GLY A 1 86 ? 3.073 -5.980 13.471 1.00 85.56 86 GLY A O 1
ATOM 660 N N . ALA A 1 87 ? 1.451 -4.501 13.009 1.00 89.81 87 ALA A N 1
ATOM 661 C CA . ALA A 1 87 ? 0.764 -5.352 12.042 1.00 89.81 87 ALA A CA 1
ATOM 662 C C . ALA A 1 87 ? 1.525 -5.388 10.706 1.00 89.81 8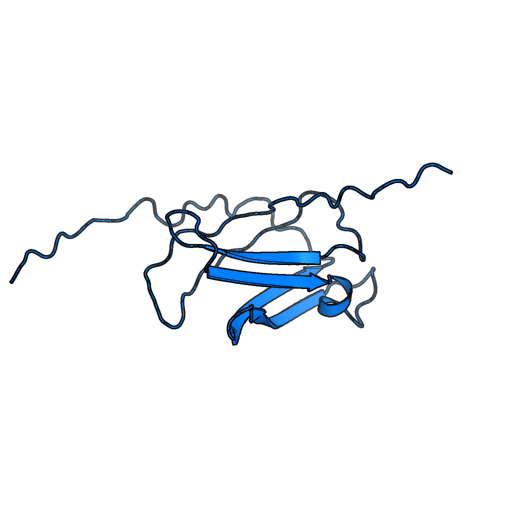7 ALA A C 1
ATOM 664 O O . ALA A 1 87 ? 2.329 -4.504 10.410 1.00 89.81 87 ALA A O 1
ATOM 665 N N . GLN A 1 88 ? 1.249 -6.389 9.875 1.00 93.38 88 GLN A N 1
ATOM 666 C CA . GLN A 1 88 ? 1.819 -6.498 8.533 1.00 93.38 88 GLN A CA 1
ATOM 667 C C . GLN A 1 88 ? 0.716 -6.718 7.500 1.00 93.38 88 GLN A C 1
ATOM 669 O O . GLN A 1 88 ? -0.312 -7.328 7.795 1.00 93.38 88 GLN A O 1
ATOM 674 N N . ILE A 1 89 ? 0.939 -6.223 6.285 1.00 92.06 89 ILE A N 1
ATOM 675 C CA . ILE A 1 89 ? 0.054 -6.430 5.142 1.00 92.06 89 ILE A CA 1
ATOM 676 C C . ILE A 1 89 ? 0.851 -6.968 3.958 1.00 92.06 89 ILE A C 1
ATOM 678 O O . ILE A 1 89 ? 1.939 -6.480 3.659 1.00 92.06 89 ILE A O 1
ATOM 682 N N . LEU A 1 90 ? 0.305 -7.980 3.289 1.00 92.56 90 LEU A N 1
ATOM 683 C CA . LEU A 1 90 ? 0.868 -8.492 2.048 1.00 92.56 90 LEU A CA 1
ATOM 684 C C . LEU A 1 90 ? 0.483 -7.552 0.904 1.00 92.56 90 LEU A C 1
ATOM 686 O O . LEU A 1 90 ? -0.702 -7.378 0.612 1.00 92.56 90 LEU A O 1
ATOM 690 N N . LEU A 1 91 ? 1.481 -6.950 0.266 1.00 91.06 91 LEU A N 1
ATOM 691 C CA . LEU A 1 91 ? 1.319 -6.090 -0.897 1.00 91.06 91 LEU A CA 1
ATOM 692 C C . LEU A 1 91 ? 1.852 -6.811 -2.134 1.00 91.06 91 LEU A C 1
ATOM 694 O O . LEU A 1 91 ? 3.017 -7.198 -2.169 1.00 91.06 91 LEU A O 1
ATOM 698 N N . ARG A 1 92 ? 0.996 -6.940 -3.150 1.00 91.06 92 ARG A N 1
ATOM 699 C CA . ARG A 1 92 ? 1.383 -7.323 -4.511 1.00 91.06 92 ARG A CA 1
ATOM 700 C C . ARG A 1 92 ? 1.329 -6.091 -5.399 1.00 91.06 92 ARG A C 1
ATOM 702 O O . ARG A 1 92 ? 0.317 -5.387 -5.381 1.00 91.06 92 ARG A O 1
ATOM 709 N N . ALA A 1 93 ? 2.394 -5.814 -6.135 1.00 88.50 93 ALA A N 1
ATOM 710 C CA . ALA A 1 93 ? 2.467 -4.673 -7.033 1.00 88.50 93 ALA A CA 1
ATOM 711 C C . ALA A 1 93 ? 3.099 -5.087 -8.361 1.00 88.50 93 ALA A C 1
ATOM 713 O O . ALA A 1 93 ? 4.140 -5.732 -8.378 1.00 88.50 93 ALA A O 1
ATOM 714 N N . GLN A 1 94 ? 2.477 -4.666 -9.460 1.00 87.50 94 GLN A N 1
ATOM 715 C CA . GLN A 1 94 ? 2.936 -4.956 -10.813 1.00 87.50 94 GLN A CA 1
ATOM 716 C C . GLN A 1 94 ? 3.215 -3.652 -11.573 1.00 87.50 94 GLN A C 1
ATOM 718 O O . GLN A 1 94 ? 2.509 -2.653 -11.392 1.00 87.50 94 GLN A O 1
ATOM 723 N N . PHE A 1 95 ? 4.232 -3.665 -12.427 1.00 81.75 9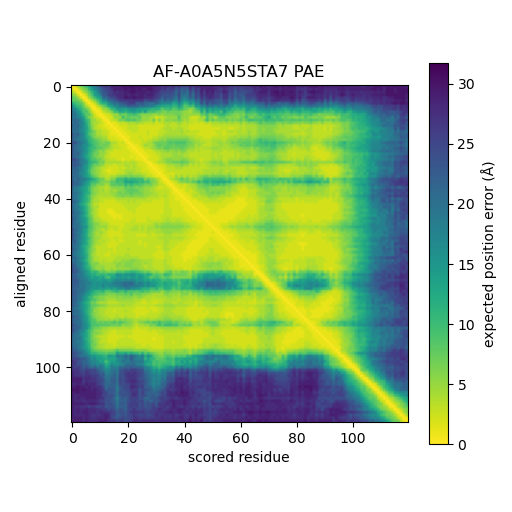5 PHE A N 1
ATOM 724 C CA . PHE A 1 95 ? 4.614 -2.585 -13.336 1.00 81.75 95 PHE A CA 1
ATOM 725 C C . PHE A 1 95 ? 4.825 -3.145 -14.752 1.00 81.75 95 PHE A C 1
ATOM 727 O O . PHE A 1 95 ? 5.210 -4.297 -14.896 1.00 81.75 95 PHE A O 1
ATOM 734 N N . GLY A 1 96 ? 4.561 -2.349 -15.795 1.00 72.00 96 GLY A N 1
ATOM 735 C CA . GLY A 1 96 ? 4.872 -2.694 -17.194 1.00 72.00 96 GLY A CA 1
ATOM 736 C C . GLY A 1 96 ? 3.906 -3.658 -17.904 1.00 72.00 96 GLY A C 1
ATOM 737 O O . GLY A 1 96 ? 3.944 -3.737 -19.127 1.00 72.00 96 GLY A O 1
ATOM 738 N N . GLY A 1 97 ? 3.012 -4.336 -17.178 1.00 66.06 97 GLY A N 1
ATOM 739 C CA . GLY A 1 97 ? 2.011 -5.243 -17.755 1.00 66.06 97 GLY A CA 1
ATOM 740 C C . GLY A 1 97 ? 0.769 -4.539 -18.321 1.00 66.06 97 GLY A C 1
ATOM 741 O O . GLY A 1 97 ? 0.483 -3.376 -18.012 1.00 66.06 97 GLY A O 1
ATOM 742 N N . GLU A 1 98 ? -0.015 -5.259 -19.131 1.00 58.28 98 GLU A N 1
ATOM 743 C CA . GLU A 1 98 ? -1.339 -4.791 -19.552 1.00 58.28 98 GLU A CA 1
ATOM 744 C C . GLU A 1 98 ? -2.203 -4.540 -18.313 1.00 58.28 98 GLU A C 1
ATOM 746 O O . GLU A 1 98 ? -2.506 -5.457 -17.550 1.00 58.28 98 GLU A O 1
ATOM 751 N N . CYS A 1 99 ? -2.621 -3.287 -18.112 1.00 56.19 99 CYS A N 1
ATOM 752 C CA . CYS A 1 99 ? -3.607 -2.969 -17.088 1.00 56.19 99 CYS A CA 1
ATOM 753 C C . CYS A 1 99 ? -4.857 -3.810 -17.383 1.00 56.19 99 CYS A C 1
ATOM 755 O O . CYS A 1 99 ? -5.445 -3.618 -18.457 1.00 56.19 99 CYS A O 1
ATOM 757 N N . PRO A 1 100 ? -5.269 -4.734 -16.487 1.00 54.94 100 PRO A N 1
ATOM 758 C CA . PRO A 1 100 ? -6.382 -5.615 -16.777 1.00 54.94 100 PRO A CA 1
ATOM 759 C C . PRO A 1 100 ? -7.574 -4.746 -17.185 1.00 54.94 100 PRO A C 1
ATOM 761 O O . PRO A 1 100 ? -7.910 -3.802 -16.454 1.00 54.94 100 PRO A O 1
ATOM 764 N N . PRO A 1 101 ? -8.211 -5.003 -18.347 1.00 49.31 101 PRO A N 1
ATOM 765 C CA . PRO A 1 101 ? -9.309 -4.173 -18.826 1.00 49.31 101 PRO A CA 1
ATOM 766 C C . PRO A 1 101 ? -10.310 -4.086 -17.691 1.00 49.31 101 PRO A C 1
ATOM 768 O O . PRO A 1 101 ? -10.661 -5.138 -17.177 1.00 49.31 101 PRO A O 1
ATOM 771 N N . SER A 1 102 ? -10.692 -2.873 -17.267 1.00 52.16 102 SER A N 1
ATOM 772 C CA . SER A 1 102 ? -11.450 -2.516 -16.044 1.00 52.16 102 SER A CA 1
ATOM 773 C C . SER A 1 102 ? -12.683 -3.390 -15.684 1.00 52.16 102 SER A C 1
ATOM 775 O O . SER A 1 102 ? -13.814 -2.933 -15.524 1.00 52.16 102 SER A O 1
ATOM 777 N N . THR A 1 103 ? -12.471 -4.684 -15.472 1.00 45.41 103 THR A N 1
ATOM 778 C CA . THR A 1 103 ? -13.467 -5.763 -15.411 1.00 45.41 103 THR A CA 1
ATOM 779 C C . THR A 1 103 ? -13.261 -6.627 -14.168 1.00 45.41 103 THR A C 1
ATOM 781 O O . THR A 1 103 ? -13.710 -7.770 -14.078 1.00 45.41 103 THR A O 1
ATOM 784 N N . ARG A 1 104 ? -12.729 -6.008 -13.107 1.00 45.84 104 ARG A N 1
ATOM 785 C CA . ARG A 1 104 ? -13.242 -6.227 -11.749 1.00 45.84 104 ARG A CA 1
ATOM 786 C C . ARG A 1 104 ? -14.152 -5.081 -11.281 1.00 45.84 104 ARG A C 1
ATOM 788 O O . ARG A 1 104 ? -14.269 -4.814 -10.096 1.00 45.84 104 ARG A O 1
ATOM 795 N N . ARG A 1 105 ? -15.008 -4.569 -12.178 1.00 44.69 105 ARG A N 1
ATOM 796 C CA . ARG A 1 105 ? -16.430 -4.343 -11.822 1.00 44.69 105 ARG A CA 1
ATOM 797 C C . ARG A 1 105 ? -17.181 -5.673 -11.624 1.00 44.69 105 ARG A C 1
ATOM 799 O O . ARG A 1 105 ? -18.387 -5.748 -11.835 1.00 44.69 105 ARG A O 1
ATOM 806 N N . ARG A 1 106 ? -16.509 -6.753 -11.208 1.00 41.91 106 ARG A N 1
ATOM 807 C CA . ARG A 1 106 ? -17.213 -7.930 -10.720 1.00 41.91 106 ARG A CA 1
ATOM 808 C C . ARG A 1 106 ? -17.715 -7.573 -9.333 1.00 41.91 106 ARG A C 1
ATOM 810 O O . ARG A 1 106 ? -17.004 -7.637 -8.333 1.00 41.91 106 ARG A O 1
ATOM 817 N N . SER A 1 107 ? -18.978 -7.172 -9.300 1.00 44.25 107 SER A N 1
ATOM 818 C CA . SER A 1 107 ? -19.869 -7.484 -8.196 1.00 44.25 107 SER A CA 1
ATOM 819 C C . SER A 1 107 ? -19.760 -8.989 -7.904 1.00 44.25 107 SER A C 1
ATOM 821 O O . SER A 1 107 ? -20.559 -9.787 -8.370 1.00 44.25 107 SER A O 1
ATOM 823 N N . LEU A 1 108 ? -18.722 -9.410 -7.185 1.00 38.19 108 LEU A N 1
ATOM 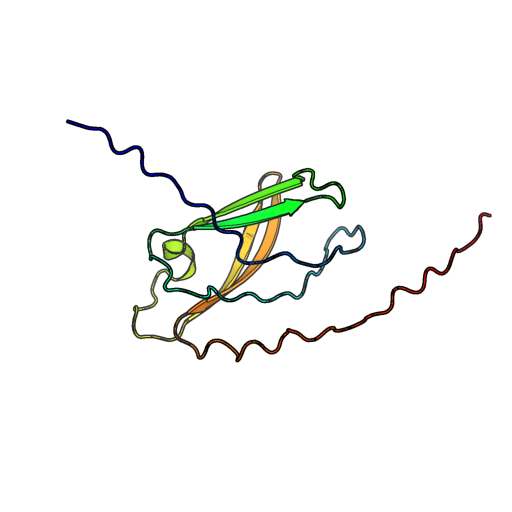824 C CA . LEU A 1 108 ? -18.683 -10.737 -6.591 1.00 38.19 108 LEU A CA 1
ATOM 825 C C . LEU A 1 108 ? -19.458 -10.600 -5.290 1.00 38.19 108 LEU A C 1
ATOM 827 O O . LEU A 1 108 ? -18.938 -10.047 -4.331 1.00 38.19 108 LEU A O 1
ATOM 831 N N . PHE A 1 109 ? -20.729 -10.995 -5.322 1.00 36.09 109 PHE A N 1
AT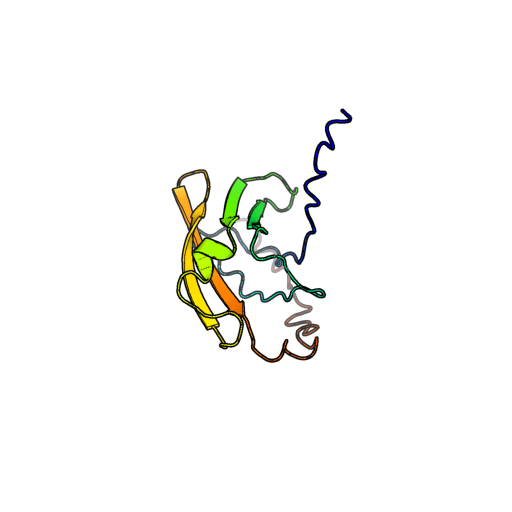OM 832 C CA . PHE A 1 109 ? -21.679 -11.074 -4.206 1.00 36.09 109 PHE A CA 1
ATOM 833 C C . PHE A 1 109 ? -22.360 -9.764 -3.772 1.00 36.09 109 PHE A C 1
ATOM 835 O O . PHE A 1 109 ? -21.940 -9.066 -2.851 1.00 36.09 109 PHE A O 1
ATOM 842 N N . ARG A 1 110 ? -23.516 -9.499 -4.399 1.00 39.59 110 ARG A N 1
ATOM 843 C CA . ARG A 1 110 ? -24.688 -8.897 -3.744 1.00 39.59 110 ARG A CA 1
ATOM 844 C C . ARG A 1 110 ? -25.395 -9.962 -2.889 1.00 39.59 110 ARG A C 1
ATOM 846 O O . ARG A 1 110 ? -26.464 -10.428 -3.258 1.00 39.59 110 ARG A O 1
ATOM 853 N N . SER A 1 111 ? -24.811 -10.367 -1.769 1.00 34.31 111 SER A N 1
ATOM 854 C CA . SER A 1 111 ? -25.561 -11.087 -0.732 1.00 34.31 111 SER A CA 1
ATOM 855 C C . SER A 1 111 ? -24.770 -11.096 0.565 1.00 34.31 111 SER A C 1
ATOM 857 O O . SER A 1 111 ? -23.806 -11.843 0.705 1.00 34.31 111 SER A O 1
ATOM 859 N N . TRP A 1 112 ? -25.180 -10.269 1.518 1.00 33.44 112 TRP A N 1
ATOM 860 C CA . TRP A 1 112 ? -25.013 -10.610 2.925 1.00 33.44 112 TRP A CA 1
ATOM 861 C C . TRP A 1 112 ? -26.413 -11.002 3.392 1.00 33.44 112 TRP A C 1
ATOM 863 O O . TRP A 1 112 ? -27.300 -10.153 3.465 1.00 33.44 112 TRP A O 1
ATOM 873 N N . SER A 1 113 ? -26.641 -12.296 3.616 1.00 33.59 113 SER A N 1
ATOM 874 C CA . SER A 1 113 ? -27.787 -12.767 4.386 1.00 33.59 113 SER A CA 1
ATOM 875 C C . SER A 1 113 ? -27.446 -12.592 5.862 1.00 33.59 113 SER A C 1
ATOM 877 O O . SER A 1 113 ? -26.536 -13.217 6.404 1.00 33.59 113 SER A O 1
ATOM 879 N N . LEU A 1 114 ? -28.160 -11.683 6.517 1.00 33.81 114 LEU A N 1
ATOM 880 C CA . LEU A 1 114 ? -28.063 -11.455 7.950 1.00 33.81 114 LEU A CA 1
ATOM 881 C C . LEU A 1 114 ? -28.836 -12.582 8.648 1.00 33.81 114 LEU A C 1
ATOM 883 O O . LEU A 1 114 ? -30.032 -12.459 8.903 1.00 33.81 114 LEU A O 1
ATOM 887 N N . HIS A 1 115 ? -28.179 -13.709 8.928 1.00 39.56 115 HIS A N 1
ATOM 888 C CA . HIS A 1 115 ? -28.743 -14.701 9.840 1.00 39.56 115 HIS A CA 1
ATOM 889 C C . HIS A 1 115 ? -28.565 -14.163 11.256 1.00 39.56 115 HIS A C 1
ATOM 891 O O . HIS A 1 115 ? -27.506 -14.281 11.867 1.00 39.56 115 HIS A O 1
ATOM 897 N N . ARG A 1 116 ? -29.607 -13.498 11.756 1.00 36.75 116 ARG A N 1
ATOM 898 C CA . ARG A 1 116 ? -29.740 -13.124 13.161 1.00 36.75 116 ARG A CA 1
ATOM 899 C C . ARG A 1 116 ? -29.750 -14.426 13.971 1.00 36.75 116 ARG A C 1
ATOM 901 O O . ARG A 1 116 ? -30.806 -15.022 14.151 1.00 36.75 116 ARG A O 1
ATOM 908 N N . ILE A 1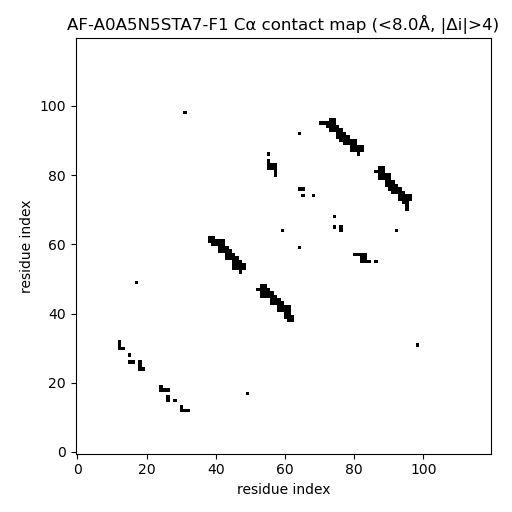 117 ? -28.585 -14.901 14.408 1.00 41.09 117 ILE A N 1
ATOM 909 C CA . ILE A 1 117 ? -28.524 -15.953 15.422 1.00 41.09 117 ILE A CA 1
ATOM 910 C C . ILE A 1 117 ? -28.997 -15.282 16.708 1.00 41.09 117 ILE A C 1
ATOM 912 O O . ILE A 1 117 ? -28.390 -14.327 17.196 1.00 41.09 117 ILE A O 1
ATOM 916 N N . GLY A 1 118 ? -30.187 -15.690 17.143 1.00 35.62 118 GLY A N 1
ATOM 917 C CA . GLY A 1 118 ? -30.826 -15.201 18.351 1.00 35.62 118 GLY A CA 1
ATOM 918 C C . GLY A 1 118 ? -29.943 -15.406 19.577 1.00 35.62 118 GLY A C 1
ATOM 919 O O . GLY A 1 118 ? -29.062 -16.261 19.599 1.00 35.62 118 GLY A O 1
ATOM 920 N N . LYS A 1 119 ? -30.212 -14.585 20.593 1.00 38.38 119 LYS A N 1
ATOM 921 C CA . LYS A 1 119 ? -29.715 -14.767 21.957 1.00 38.38 119 LYS A CA 1
ATOM 922 C C . LYS A 1 119 ? -29.902 -16.220 22.410 1.00 38.38 119 LYS A C 1
ATOM 924 O O . LYS A 1 119 ? -30.986 -16.771 22.215 1.00 38.38 119 LYS A O 1
ATOM 929 N N . ILE A 1 120 ? -28.894 -16.751 23.094 1.00 41.47 120 ILE A N 1
ATOM 930 C CA . ILE A 1 120 ? -29.096 -17.638 24.243 1.00 41.47 120 ILE A CA 1
ATOM 931 C C . ILE A 1 120 ? -28.578 -16.861 25.446 1.00 41.47 120 ILE A C 1
ATOM 933 O O . ILE A 1 120 ? -27.441 -16.347 25.338 1.00 41.47 120 ILE A O 1
#

Foldseek 3Di:
DDPPPPPPDDDDQDDFDDFPDDPDTDRPDDGDDPDDDDQQAWDKDFDADPVRHTDWIDIGRSCVQQVPDDLQDKDWGWDWDAIPPGDTDIDIDIHNDDPPDPPVVPPPDPDDDPPPPDDD

Secondary structure (DSSP, 8-state):
---------------PPP----SS---------SS---TT-EEEEEEE-TT--EEEEEEEEHHHHTTT--TTS-EEEEEEEEPTTS-EEEEEEEESSPPPPS------------------

Nearest PDB structures (foldseek):
  3ako-assembly1_B  TM=5.399E-01  e=6.500E+00  Plant transformation vector pSITEII-4C1
  2l3b-assembly1_A  TM=4.531E-01  e=4.021E+00  Bacteroides thetaiotaomicron
  1nud-assembly2_B  TM=3.633E-01  e=4.021E+00  Homo sapiens
  8oxv-assembly1_A  TM=3.569E-01  e=5.429E+00  Homo sapiens
  2k5q-assembly1_A  TM=4.528E-01  e=7.783E+00  Bacillus cereus ATCC 14579

Radius of gyration: 18.06 Å; Cα contacts (8 Å, |Δi|>4): 106; chains: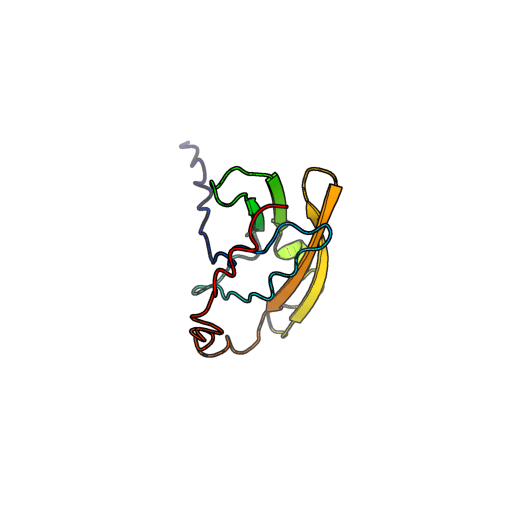 1; bounding box: 47×51×44 Å

Organism: NCBI:txid96803

Mean predicted aligned error: 11.61 Å

Solvent-accessible surface area (backbone atoms only — not comparable to full-atom values): 8502 Å² total; per-residue (Å²): 136,82,80,78,76,76,77,81,80,84,74,84,75,73,78,72,74,93,66,74,94,58,100,76,70,81,69,93,75,86,79,71,75,94,58,93,75,60,67,87,40,61,52,74,49,74,45,56,49,97,89,62,50,79,74,32,40,38,74,44,47,44,52,70,70,51,62,92,62,57,96,89,47,69,44,79,42,79,46,79,42,70,27,52,91,77,47,71,44,82,45,76,52,74,44,78,64,84,74,73,73,87,68,79,76,60,80,79,74,95,69,84,81,83,77,78,77,70,87,130

Sequence (120 aa):
EERSCGRTTIKTVGRSRLVPSSVCPIFECEWAAASEVSAKAQIVLEVRTSSRDLIASTSVPIVQLFHGFEKEEEADVENWVSLEGGAQILLRAQFGGECPPSTRRRSLFRSWSLHRIGKI

pLDDT: mean 73.74, std 20.68, range [30.3, 94.25]